Protein AF-A0A535LPT8-F1 (afdb_monomer)

Radius of gyration: 30.06 Å; Cα contacts (8 Å, |Δi|>4): 22; chains: 1; bounding box: 76×54×83 Å

Foldseek 3Di:
DDDPDDPCNVPDPLRVVCVDDPRDDDPPPDPDPDDDDDDQDDPDPDDDPVRSVVVVVVVVVVVVVVVCVVCVVVVPNDPPDPPPPPDPDPVVVVVVVVVVVVVVVVVVVVVCVVVVPDDDPDPDDD

Mean predicted aligned error: 18.35 Å

Sequence (126 aa):
MDYPRRWDADLDWKERMWWEEGWQATPSPAPPTVPKRIPIVSTAETIDAVELAETYTRRWPLQENIIRDFLLPLGLDTNHGYSKRPVENSEVAKKRTALEKRLVNVLTLQQKERASGVAMPANSTR

Solvent-accessible surface area (backbone atoms only — not comparable to full-atom values): 8549 Å² total; per-residue (Å²): 136,87,72,79,80,61,94,62,71,89,51,54,74,77,69,68,44,70,86,46,91,86,61,71,89,74,78,75,76,80,76,75,90,64,87,78,88,76,89,86,87,76,90,66,95,76,76,55,71,66,59,50,51,52,52,59,58,59,49,49,64,57,51,49,49,54,53,43,65,66,30,46,86,74,72,48,82,70,86,80,58,98,73,84,60,92,70,80,55,66,67,60,51,52,52,47,54,54,50,51,53,51,50,52,51,52,52,52,50,53,48,50,53,66,73,63,66,74,76,77,80,77,84,75,87,130

pLDDT: mean 76.09, std 13.92, range [42.06, 94.56]

Secondary structure (DSSP, 8-state):
--PPPPTTTTS-HHHH-TTSTT--PPPPPPPPSSPPP-------SS--HHHHHHHHHHHHHHHHHHHHHHHGGGT------TT-S----HHHHHHHHHHHHHHHHHHHHHHHHHHHT-PPPP----

Structure (mmCIF, N/CA/C/O backbone):
data_AF-A0A535LPT8-F1
#
_entry.id   AF-A0A535LPT8-F1
#
loop_
_atom_site.group_PDB
_atom_site.id
_atom_site.type_symbol
_atom_site.label_atom_id
_atom_site.label_alt_id
_atom_site.label_comp_id
_atom_site.label_asym_id
_atom_site.label_entity_id
_atom_site.label_seq_id
_atom_site.pdbx_PDB_ins_code
_atom_site.Cartn_x
_atom_site.Cartn_y
_atom_site.Cartn_z
_atom_site.occupancy
_atom_site.B_iso_or_equiv
_atom_site.auth_seq_id
_atom_site.auth_comp_id
_atom_site.auth_asym_id
_atom_site.auth_atom_id
_atom_site.pdbx_PDB_model_num
ATOM 1 N N . MET A 1 1 ? 41.142 5.692 -12.763 1.00 52.25 1 MET A N 1
ATOM 2 C CA . MET A 1 1 ? 40.166 5.895 -11.675 1.00 52.25 1 MET A CA 1
ATOM 3 C C . MET A 1 1 ? 38.884 6.357 -12.328 1.00 52.25 1 MET A C 1
ATOM 5 O O . MET A 1 1 ? 38.834 7.492 -12.783 1.00 52.25 1 MET A O 1
ATOM 9 N N . ASP A 1 2 ? 37.933 5.444 -12.489 1.00 68.81 2 ASP A N 1
ATOM 10 C CA . ASP A 1 2 ? 36.620 5.738 -13.058 1.00 68.81 2 ASP A CA 1
ATOM 11 C C . ASP A 1 2 ? 35.739 6.239 -11.908 1.00 68.81 2 ASP A C 1
ATOM 13 O O . ASP A 1 2 ? 35.454 5.491 -10.970 1.00 68.81 2 ASP A O 1
ATOM 17 N N . TYR A 1 3 ? 35.442 7.538 -11.883 1.00 69.94 3 TYR A N 1
ATOM 18 C CA . TYR A 1 3 ? 34.586 8.102 -10.843 1.00 69.94 3 TYR A CA 1
ATOM 19 C C . TYR A 1 3 ? 33.129 7.797 -11.195 1.00 69.94 3 TYR A C 1
ATOM 21 O O . TYR A 1 3 ? 32.726 8.038 -12.335 1.00 69.94 3 TYR A O 1
ATOM 29 N N . PRO A 1 4 ? 32.316 7.305 -10.243 1.00 76.44 4 PRO A N 1
ATOM 30 C CA . PRO A 1 4 ? 30.914 7.047 -10.514 1.00 76.44 4 PRO A CA 1
ATOM 31 C C . PRO A 1 4 ? 30.222 8.329 -10.981 1.00 76.44 4 PRO A C 1
ATOM 33 O O . PRO A 1 4 ? 30.420 9.409 -10.415 1.00 76.44 4 PRO A O 1
ATOM 36 N N . ARG A 1 5 ? 29.413 8.194 -12.038 1.00 76.62 5 ARG A N 1
ATOM 37 C CA . ARG A 1 5 ? 28.587 9.275 -12.584 1.00 76.62 5 ARG A CA 1
ATOM 38 C C . ARG A 1 5 ? 27.807 9.914 -11.434 1.00 76.62 5 ARG A C 1
ATOM 40 O O . ARG A 1 5 ? 27.154 9.207 -10.667 1.00 76.62 5 ARG A O 1
ATOM 47 N N . ARG A 1 6 ? 27.895 11.241 -11.296 1.00 78.25 6 ARG A N 1
ATOM 48 C CA . ARG A 1 6 ? 27.148 11.967 -10.262 1.00 78.25 6 ARG A CA 1
ATOM 49 C C . ARG A 1 6 ? 25.654 11.654 -10.386 1.00 78.25 6 ARG A C 1
ATOM 51 O O . ARG A 1 6 ? 25.124 11.612 -11.494 1.00 78.25 6 ARG A O 1
ATOM 58 N N . TRP A 1 7 ? 24.988 11.465 -9.251 1.00 78.88 7 TRP A N 1
ATOM 59 C CA . TRP A 1 7 ? 23.562 11.124 -9.193 1.00 78.88 7 TRP A CA 1
ATOM 60 C C . TRP A 1 7 ? 22.654 12.213 -9.792 1.00 78.88 7 TRP A C 1
ATOM 62 O O . TRP A 1 7 ? 21.546 11.918 -10.223 1.00 78.88 7 TRP A O 1
ATOM 72 N N . ASP A 1 8 ? 23.138 13.456 -9.854 1.00 79.38 8 ASP A N 1
ATOM 73 C CA . ASP A 1 8 ? 22.455 14.636 -10.387 1.00 79.38 8 ASP A CA 1
ATOM 74 C C . ASP A 1 8 ? 22.917 15.015 -11.806 1.00 79.38 8 ASP A C 1
ATOM 76 O O . ASP A 1 8 ? 22.595 16.095 -12.302 1.00 79.38 8 ASP A O 1
ATOM 80 N N . ALA A 1 9 ? 23.684 14.146 -12.476 1.00 80.25 9 ALA A N 1
ATOM 81 C CA . ALA A 1 9 ? 24.259 14.434 -13.790 1.00 80.25 9 ALA A CA 1
ATOM 82 C C . ALA A 1 9 ? 23.210 14.703 -14.881 1.00 80.25 9 ALA A C 1
ATOM 84 O O . ALA A 1 9 ? 23.532 15.359 -15.871 1.00 80.25 9 ALA A O 1
ATOM 85 N N . ASP A 1 10 ? 21.984 14.217 -14.692 1.00 81.69 10 ASP A N 1
ATOM 86 C CA . ASP A 1 10 ? 20.875 14.394 -15.629 1.00 81.69 10 ASP A CA 1
ATOM 87 C C . ASP A 1 10 ? 20.006 15.631 -15.302 1.00 81.69 10 ASP A C 1
ATOM 89 O O . ASP A 1 10 ? 19.112 15.958 -16.075 1.00 81.69 10 ASP A O 1
ATOM 93 N N . LEU A 1 11 ? 20.274 16.335 -14.191 1.00 78.44 11 LEU A N 1
ATOM 94 C CA . LEU A 1 11 ? 19.576 17.572 -13.809 1.00 78.44 11 LEU A CA 1
ATOM 95 C C . LEU A 1 11 ? 20.174 18.793 -14.518 1.00 78.44 11 LEU A C 1
ATOM 97 O O . LEU A 1 11 ? 21.395 18.859 -14.689 1.00 78.44 11 LEU A O 1
ATOM 101 N N . ASP A 1 12 ? 19.355 19.781 -14.868 1.00 78.94 12 ASP A N 1
ATOM 102 C CA . ASP A 1 12 ? 19.832 21.085 -15.342 1.00 78.94 12 ASP A CA 1
ATOM 103 C C . ASP A 1 12 ? 20.545 21.860 -14.215 1.00 78.94 12 ASP A C 1
ATOM 105 O O . ASP A 1 12 ? 20.329 21.625 -13.024 1.00 78.94 12 ASP A O 1
ATOM 109 N N . TRP A 1 13 ? 21.402 22.817 -14.576 1.00 76.88 13 TRP A N 1
ATOM 110 C CA . TRP A 1 13 ? 22.132 23.675 -13.637 1.00 76.88 13 TRP A CA 1
ATOM 111 C C . TRP A 1 13 ? 21.215 24.284 -12.565 1.00 76.88 13 TRP A C 1
ATOM 113 O O . TRP A 1 13 ? 21.539 24.222 -11.380 1.00 76.88 13 TRP A O 1
ATOM 123 N N . LYS A 1 14 ? 20.047 24.813 -12.954 1.00 78.94 14 LYS A N 1
ATOM 124 C CA . LYS A 1 14 ? 19.089 25.423 -12.014 1.00 78.94 14 LYS A CA 1
ATOM 125 C C . LYS A 1 14 ? 18.446 24.411 -11.065 1.00 78.94 14 LYS A C 1
ATOM 127 O O . LYS A 1 14 ? 18.139 24.745 -9.926 1.00 78.94 14 LYS A O 1
ATOM 132 N N . GLU A 1 15 ? 18.244 23.178 -11.516 1.00 77.56 15 GLU A N 1
ATOM 133 C CA . GLU A 1 15 ? 17.679 22.096 -10.700 1.00 77.56 15 GLU A CA 1
ATOM 134 C C . GLU A 1 15 ? 18.697 21.580 -9.676 1.00 77.56 15 GLU A C 1
ATOM 136 O O . GLU A 1 15 ? 18.321 21.133 -8.593 1.00 77.56 15 GLU A O 1
ATOM 141 N N . ARG A 1 16 ? 19.996 21.693 -9.986 1.00 82.56 16 ARG A N 1
ATOM 142 C CA . ARG A 1 16 ? 21.082 21.335 -9.066 1.00 82.56 16 ARG A CA 1
ATOM 143 C C . ARG A 1 16 ? 21.238 22.335 -7.927 1.00 82.56 16 ARG A C 1
ATOM 145 O O . ARG A 1 16 ? 21.578 21.908 -6.836 1.00 82.56 16 ARG A O 1
ATOM 152 N N . MET A 1 17 ? 20.970 23.620 -8.148 1.00 84.44 17 MET A N 1
ATOM 153 C CA . MET A 1 17 ? 21.191 24.713 -7.184 1.00 84.44 17 MET A CA 1
ATOM 154 C C . MET A 1 17 ? 20.048 24.871 -6.163 1.00 84.44 17 MET A C 1
ATOM 156 O O . MET A 1 17 ? 19.631 25.981 -5.845 1.00 84.44 17 MET A O 1
ATOM 160 N N . TRP A 1 18 ? 19.527 23.766 -5.624 1.00 82.38 18 TRP A N 1
ATOM 161 C CA . TRP A 1 18 ? 18.396 23.779 -4.679 1.00 82.38 18 TRP A CA 1
ATOM 162 C C . TRP A 1 18 ? 18.687 24.514 -3.359 1.00 82.38 18 TRP A C 1
ATOM 164 O O . TRP A 1 18 ? 17.766 24.814 -2.602 1.00 82.38 18 TRP A O 1
ATOM 174 N N . TRP A 1 19 ? 19.963 24.787 -3.074 1.00 83.31 19 TRP A N 1
ATOM 175 C CA . TRP A 1 19 ? 20.433 25.520 -1.897 1.00 83.31 19 TRP A CA 1
ATOM 176 C C . TRP A 1 19 ? 20.525 27.042 -2.106 1.00 83.31 19 TRP A C 1
ATOM 178 O O . TRP A 1 19 ? 20.879 27.749 -1.163 1.00 83.31 19 TRP A O 1
ATOM 188 N N . GLU A 1 20 ? 20.270 27.558 -3.315 1.00 88.00 20 GLU A N 1
ATOM 189 C CA . GLU A 1 20 ? 20.324 28.998 -3.591 1.00 88.00 20 GLU A CA 1
ATOM 190 C C . GLU A 1 20 ? 19.102 29.745 -3.040 1.00 88.00 20 GLU A C 1
ATOM 192 O O . GLU A 1 20 ? 17.964 29.268 -3.062 1.00 88.00 20 GLU A O 1
ATOM 197 N N . GLU A 1 21 ? 19.339 30.968 -2.566 1.00 81.44 21 GLU A N 1
ATOM 198 C CA . GLU A 1 21 ? 18.282 31.863 -2.110 1.00 81.44 21 GLU A CA 1
ATOM 199 C C . GLU A 1 21 ? 17.378 32.258 -3.290 1.00 81.44 21 GLU A C 1
ATOM 201 O O . GLU A 1 21 ? 17.842 32.755 -4.315 1.00 81.44 21 GLU A O 1
ATOM 206 N N . GLY A 1 22 ? 16.070 32.013 -3.159 1.00 84.31 22 GLY A N 1
ATOM 207 C CA . GLY A 1 22 ? 15.087 32.262 -4.221 1.00 84.31 22 GLY A CA 1
ATOM 208 C C . GLY A 1 22 ? 14.814 31.071 -5.143 1.00 84.31 22 GLY A C 1
ATOM 209 O O . GLY A 1 22 ? 13.969 31.184 -6.035 1.00 84.31 22 GLY A O 1
ATOM 210 N N . TRP A 1 23 ? 15.457 29.921 -4.918 1.00 86.69 23 TRP A N 1
ATOM 211 C CA . TRP A 1 23 ? 15.110 28.685 -5.614 1.00 86.69 23 TRP A CA 1
ATOM 212 C C . TRP A 1 23 ? 13.663 28.264 -5.305 1.00 86.69 23 TRP A C 1
ATOM 214 O O . TRP A 1 23 ? 13.228 28.259 -4.152 1.00 86.69 23 TRP A O 1
ATOM 224 N N . GLN A 1 24 ? 12.907 27.894 -6.342 1.00 78.94 24 GLN A N 1
ATOM 225 C CA . GLN A 1 24 ? 11.546 27.374 -6.206 1.00 78.94 24 GLN A CA 1
ATOM 226 C C . GLN A 1 24 ? 11.424 26.011 -6.879 1.00 78.94 24 GLN A C 1
ATOM 228 O O . GLN A 1 24 ? 11.804 25.833 -8.038 1.00 78.94 24 GLN A O 1
ATOM 233 N N . ALA A 1 25 ? 10.824 25.062 -6.160 1.00 79.94 25 ALA A N 1
ATOM 234 C CA . ALA A 1 25 ? 10.497 23.758 -6.710 1.00 79.94 25 ALA A CA 1
ATOM 235 C C . ALA A 1 25 ? 9.469 23.920 -7.834 1.00 79.94 25 ALA A C 1
ATOM 237 O O . ALA A 1 25 ? 8.347 24.377 -7.609 1.00 79.94 25 ALA A O 1
ATOM 238 N N . THR A 1 26 ? 9.840 23.513 -9.046 1.00 76.06 26 THR A N 1
ATOM 239 C CA . THR A 1 26 ? 8.869 23.400 -10.135 1.00 76.06 26 THR A CA 1
ATOM 240 C C . THR A 1 26 ? 8.094 22.097 -9.934 1.00 76.06 26 THR A C 1
ATOM 242 O O . THR A 1 26 ? 8.720 21.039 -9.821 1.00 76.06 26 THR A O 1
ATOM 245 N N . PRO A 1 27 ? 6.752 22.128 -9.852 1.00 73.56 27 PRO A N 1
ATOM 246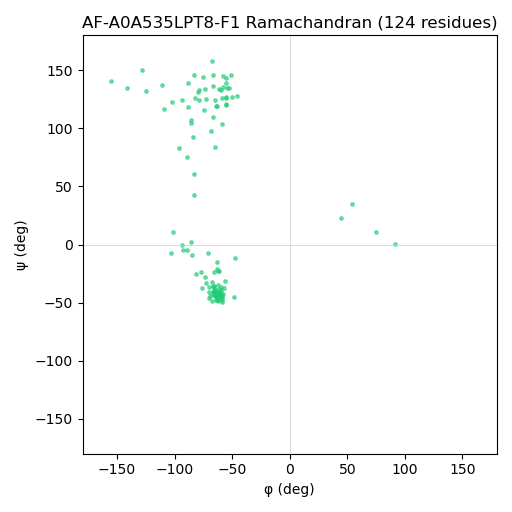 C CA . PRO A 1 27 ? 5.974 20.905 -9.740 1.00 73.56 27 PRO A CA 1
ATOM 247 C C . PRO A 1 27 ? 6.245 20.028 -10.961 1.00 73.56 27 PRO A C 1
ATOM 249 O O . PRO A 1 27 ? 6.230 20.510 -12.096 1.00 73.56 27 PRO A O 1
ATOM 252 N N . SER A 1 28 ? 6.500 18.738 -10.731 1.00 73.06 28 SER A N 1
ATOM 253 C CA . SER A 1 28 ? 6.691 17.806 -11.837 1.00 73.06 28 SER A CA 1
ATOM 254 C C . SER A 1 28 ? 5.475 17.843 -12.769 1.00 73.06 28 SER A C 1
ATOM 256 O O . SER A 1 28 ? 4.342 17.962 -12.285 1.00 73.06 28 SER A O 1
ATOM 258 N N . PRO A 1 29 ? 5.685 17.722 -14.093 1.00 77.62 29 PRO A N 1
ATOM 259 C CA . PRO A 1 29 ? 4.594 17.638 -15.049 1.00 77.62 29 PRO A CA 1
ATOM 260 C C . PRO A 1 29 ? 3.587 16.569 -14.630 1.00 77.62 29 PRO A C 1
ATOM 262 O O . PRO A 1 29 ? 3.966 15.532 -14.074 1.00 77.62 29 PRO A O 1
ATOM 265 N N . ALA A 1 30 ? 2.304 16.814 -14.908 1.00 75.25 30 ALA A N 1
ATOM 266 C CA . ALA A 1 30 ? 1.267 15.833 -14.633 1.00 75.25 30 ALA A CA 1
ATOM 267 C C . ALA A 1 30 ? 1.652 14.488 -15.277 1.00 75.25 30 ALA A C 1
ATOM 269 O O . ALA A 1 30 ? 2.104 14.470 -16.428 1.00 75.25 30 ALA A O 1
ATOM 270 N N . PRO A 1 31 ? 1.514 13.367 -14.549 1.00 73.12 31 PRO A N 1
ATOM 271 C CA . PRO A 1 31 ? 1.890 12.074 -15.083 1.00 73.12 31 PRO A CA 1
ATOM 272 C C . PRO A 1 31 ? 1.095 11.796 -16.364 1.00 73.12 31 PRO A C 1
ATOM 274 O O . PRO A 1 31 ? -0.072 12.192 -16.463 1.00 73.12 31 PRO A O 1
ATOM 277 N N . PRO A 1 32 ? 1.704 11.114 -17.348 1.00 72.75 32 PRO A N 1
ATOM 278 C CA . PRO A 1 32 ? 0.996 10.728 -18.555 1.00 72.75 32 PRO A CA 1
ATOM 279 C C . PRO A 1 32 ? -0.262 9.939 -18.180 1.00 72.75 32 PRO A C 1
ATOM 281 O O . PRO A 1 32 ? -0.222 9.037 -17.344 1.00 72.75 32 PRO A O 1
ATOM 284 N N . THR A 1 33 ? -1.382 10.273 -18.815 1.00 78.50 33 THR A N 1
ATOM 285 C CA . THR A 1 33 ? -2.681 9.608 -18.610 1.00 78.50 33 THR A CA 1
ATOM 286 C C . THR A 1 33 ? -2.727 8.198 -19.195 1.00 78.50 33 THR A C 1
ATOM 288 O O . THR A 1 33 ? -3.688 7.462 -18.979 1.00 78.50 33 THR A O 1
ATOM 291 N N . VAL A 1 34 ? -1.686 7.804 -19.931 1.00 83.12 34 VAL A N 1
ATOM 292 C CA . VAL A 1 34 ? -1.558 6.472 -20.514 1.00 83.12 34 VAL A CA 1
ATOM 293 C C . VAL A 1 34 ? -1.086 5.486 -19.439 1.00 83.12 34 VAL A C 1
ATOM 295 O O . VAL A 1 34 ? -0.089 5.755 -18.763 1.00 83.12 34 VAL A O 1
ATOM 298 N N . PRO A 1 35 ? -1.740 4.319 -19.299 1.00 77.81 35 PRO A N 1
ATOM 299 C CA . PRO A 1 35 ? -1.286 3.274 -18.392 1.00 77.81 35 PRO A CA 1
ATOM 300 C C . PRO A 1 35 ? 0.166 2.873 -18.677 1.00 77.81 35 PRO A C 1
ATOM 302 O O . PRO A 1 35 ? 0.504 2.418 -19.773 1.00 77.81 35 PRO A O 1
ATOM 305 N N . LYS A 1 36 ? 1.033 3.012 -17.673 1.00 77.62 36 LYS A N 1
ATOM 306 C CA . LYS A 1 36 ? 2.420 2.549 -17.747 1.00 77.62 36 LYS A CA 1
ATOM 307 C C . LYS A 1 36 ? 2.468 1.056 -17.431 1.00 77.62 36 LYS A C 1
ATOM 309 O O . LYS A 1 36 ? 1.987 0.626 -16.386 1.00 77.62 36 LYS A O 1
ATOM 314 N N . ARG A 1 37 ? 3.069 0.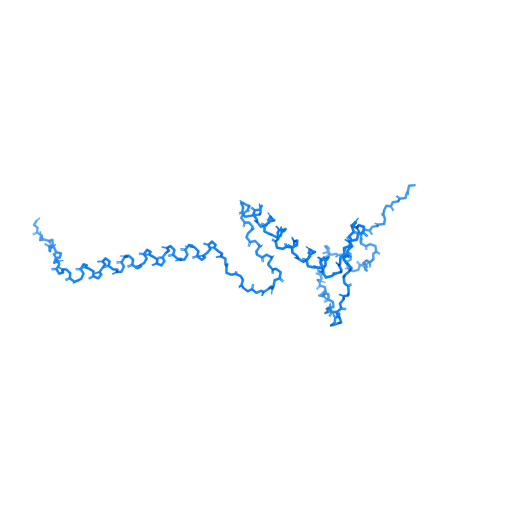260 -18.318 1.00 82.75 37 ARG A N 1
ATOM 315 C CA . ARG A 1 37 ? 3.320 -1.164 -18.053 1.00 82.75 37 ARG A CA 1
ATOM 316 C C . ARG A 1 37 ? 4.457 -1.294 -17.038 1.00 82.75 37 ARG A C 1
ATOM 318 O O . ARG A 1 37 ? 5.535 -0.746 -17.260 1.00 82.75 37 ARG A O 1
ATOM 325 N N . ILE A 1 38 ? 4.208 -2.002 -15.939 1.00 82.50 38 ILE A N 1
ATOM 326 C CA . ILE A 1 38 ? 5.199 -2.291 -14.895 1.00 82.50 38 ILE A CA 1
ATOM 327 C C . ILE A 1 38 ? 5.543 -3.782 -14.992 1.00 82.50 38 ILE A C 1
ATOM 329 O O . ILE A 1 38 ? 4.642 -4.604 -14.822 1.00 82.50 38 ILE A O 1
ATOM 333 N N . PRO A 1 39 ? 6.797 -4.153 -15.298 1.00 89.19 39 PRO A N 1
ATOM 334 C CA . PRO A 1 39 ? 7.177 -5.556 -15.380 1.00 89.19 39 PRO A CA 1
ATOM 335 C C . PRO A 1 39 ? 7.262 -6.180 -13.981 1.00 89.19 39 PRO A C 1
ATOM 337 O O . PRO A 1 39 ? 7.876 -5.615 -13.076 1.00 89.19 39 PRO A O 1
ATOM 340 N N . ILE A 1 40 ? 6.674 -7.368 -13.824 1.00 89.62 40 ILE A N 1
ATOM 341 C CA . ILE A 1 40 ? 6.870 -8.244 -12.664 1.00 89.62 40 ILE A CA 1
ATOM 342 C C . ILE A 1 40 ? 7.827 -9.349 -13.109 1.00 89.62 40 ILE A C 1
ATOM 344 O O . ILE A 1 40 ? 7.558 -10.036 -14.092 1.00 89.62 40 ILE A O 1
ATOM 348 N N . VAL A 1 41 ? 8.951 -9.498 -12.410 1.00 90.94 41 VAL A N 1
ATOM 349 C CA . VAL A 1 41 ? 9.992 -10.486 -12.723 1.00 90.94 41 VAL A CA 1
ATOM 350 C C . VAL A 1 41 ? 10.008 -11.547 -11.627 1.00 90.94 41 VAL A C 1
ATOM 352 O O . VAL A 1 41 ? 9.917 -11.212 -10.447 1.00 90.94 41 VAL A O 1
ATOM 355 N N . SER A 1 42 ? 10.125 -12.816 -12.018 1.00 90.19 42 SER A N 1
ATOM 356 C CA . SER A 1 42 ? 10.205 -13.962 -11.110 1.00 90.19 42 SER A CA 1
ATOM 357 C C . SER A 1 42 ? 11.415 -14.827 -11.448 1.00 90.19 42 SER A C 1
ATOM 359 O O . SER A 1 42 ? 11.818 -14.900 -12.606 1.00 90.19 42 SER A O 1
ATOM 361 N N . THR A 1 43 ? 11.976 -15.486 -10.435 1.00 93.75 43 THR A N 1
ATOM 362 C CA . THR A 1 43 ? 13.020 -16.511 -10.590 1.00 93.75 43 THR A CA 1
ATOM 363 C C . THR A 1 43 ? 12.450 -17.930 -10.656 1.00 93.75 43 THR A C 1
ATOM 365 O O . THR A 1 43 ? 13.216 -18.882 -10.764 1.00 93.75 43 THR A O 1
ATOM 368 N N . ALA A 1 44 ? 11.126 -18.094 -10.560 1.00 89.88 44 ALA A N 1
ATOM 369 C CA . ALA A 1 44 ? 10.476 -19.393 -10.703 1.00 89.88 44 ALA A CA 1
ATOM 370 C C . ALA A 1 44 ? 10.620 -19.921 -12.141 1.00 89.88 44 ALA A C 1
ATOM 372 O O . ALA A 1 44 ? 10.415 -19.169 -13.093 1.00 89.88 44 ALA A O 1
ATOM 373 N N . GLU A 1 45 ? 10.930 -21.212 -12.292 1.00 89.19 45 GLU A N 1
ATOM 374 C CA . GLU A 1 45 ? 11.069 -21.849 -13.612 1.00 89.19 45 GLU A CA 1
ATOM 375 C C . GLU A 1 45 ? 9.752 -21.853 -14.395 1.00 89.19 45 GLU A C 1
ATOM 377 O O . GLU A 1 45 ? 9.743 -21.615 -15.600 1.00 89.19 45 GLU A O 1
ATOM 382 N N . THR A 1 46 ? 8.631 -22.090 -13.710 1.00 87.06 46 THR A N 1
ATOM 383 C CA . THR A 1 46 ? 7.286 -21.964 -14.276 1.00 87.06 46 THR A CA 1
ATOM 384 C C . THR A 1 46 ? 6.346 -21.361 -13.239 1.00 87.06 46 THR A C 1
ATOM 386 O O . THR A 1 46 ? 6.372 -21.730 -12.066 1.00 87.06 46 THR A O 1
ATOM 389 N N . ILE A 1 47 ? 5.546 -20.390 -13.668 1.00 89.81 47 ILE A N 1
ATOM 390 C CA . ILE A 1 47 ? 4.457 -19.799 -12.891 1.00 89.81 47 ILE A CA 1
ATOM 391 C C . ILE A 1 47 ? 3.442 -19.226 -13.876 1.00 89.81 47 ILE A C 1
ATOM 393 O O . ILE A 1 47 ? 3.826 -18.667 -14.909 1.00 89.81 47 ILE A O 1
ATOM 397 N N . ASP A 1 48 ? 2.157 -19.381 -13.580 1.00 94.56 48 ASP A N 1
ATOM 398 C CA . ASP A 1 48 ? 1.117 -18.749 -14.380 1.00 94.56 48 ASP A CA 1
ATOM 399 C C . ASP A 1 48 ? 1.177 -17.215 -14.242 1.00 94.56 48 ASP A C 1
ATOM 401 O O . ASP A 1 48 ? 1.520 -16.670 -13.191 1.00 94.56 48 ASP A O 1
ATOM 405 N N . ALA A 1 49 ? 0.854 -16.489 -15.314 1.00 90.19 49 ALA A N 1
ATOM 406 C CA . ALA A 1 49 ? 0.955 -15.031 -15.325 1.00 90.19 49 ALA A CA 1
ATOM 407 C C . ALA A 1 49 ? -0.039 -14.364 -14.358 1.00 90.19 49 ALA A C 1
ATOM 409 O O . ALA A 1 49 ? 0.293 -13.343 -13.748 1.00 90.19 49 ALA A O 1
ATOM 410 N N . VAL A 1 50 ? -1.241 -14.931 -14.204 1.00 92.38 50 VAL A N 1
ATOM 411 C CA . VAL A 1 50 ? -2.246 -14.434 -13.256 1.00 92.38 50 VAL A CA 1
ATOM 412 C C . VAL A 1 50 ? -1.782 -14.728 -11.838 1.00 92.38 50 VAL A C 1
ATOM 414 O O . VAL A 1 50 ? -1.760 -13.826 -11.003 1.00 92.38 50 VAL A O 1
ATOM 417 N N . GLU A 1 51 ? -1.309 -15.948 -11.589 1.00 92.69 51 GLU A N 1
ATOM 418 C CA . GLU A 1 51 ? -0.757 -16.336 -10.291 1.00 92.69 51 GLU A CA 1
ATOM 419 C C . GLU A 1 51 ? 0.431 -15.449 -9.874 1.00 92.69 51 GLU A C 1
ATOM 421 O O . GLU A 1 51 ? 0.496 -14.988 -8.728 1.00 92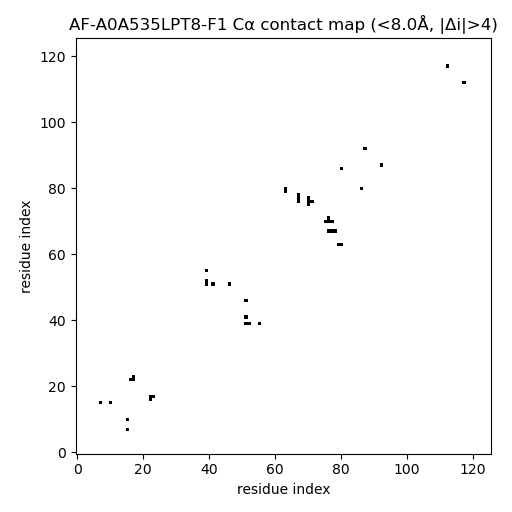.69 51 GLU A O 1
ATOM 426 N N . LEU A 1 52 ? 1.336 -15.129 -10.805 1.00 92.56 52 LEU A N 1
ATOM 427 C CA . LEU A 1 52 ? 2.461 -14.222 -10.573 1.00 92.56 52 LEU A CA 1
ATOM 428 C C . LEU A 1 52 ? 1.985 -12.806 -10.228 1.00 92.56 52 LEU A C 1
ATOM 430 O O . LEU A 1 52 ? 2.491 -12.196 -9.281 1.00 92.56 52 LEU A O 1
ATOM 434 N N . ALA A 1 53 ? 1.008 -12.284 -10.972 1.00 90.31 53 ALA A N 1
ATOM 435 C CA . ALA A 1 53 ? 0.455 -10.958 -10.727 1.00 90.31 53 ALA A CA 1
ATOM 436 C C . ALA A 1 53 ? -0.216 -10.884 -9.348 1.00 90.31 53 ALA A C 1
ATOM 438 O O . ALA A 1 53 ? 0.084 -9.987 -8.559 1.00 90.31 53 ALA A O 1
ATOM 439 N N . GLU A 1 54 ? -1.057 -11.862 -9.010 1.00 90.75 54 GLU A N 1
ATOM 440 C CA . GLU A 1 54 ? -1.723 -11.917 -7.712 1.00 90.75 54 GLU A CA 1
ATOM 441 C C . GLU A 1 54 ? -0.735 -12.077 -6.555 1.00 90.75 54 GLU A C 1
ATOM 443 O O . GLU A 1 54 ? -0.906 -11.465 -5.499 1.00 90.75 54 GLU A O 1
ATOM 448 N N . THR A 1 55 ? 0.293 -12.909 -6.724 1.00 89.12 55 THR A N 1
ATOM 449 C CA . THR A 1 55 ? 1.341 -13.110 -5.715 1.00 89.12 55 THR A CA 1
ATOM 450 C C . THR A 1 55 ? 2.107 -11.813 -5.475 1.00 89.12 55 THR A C 1
ATOM 452 O O . THR A 1 55 ? 2.286 -11.394 -4.328 1.00 89.12 55 THR A O 1
ATOM 455 N N . TYR A 1 56 ? 2.491 -11.117 -6.548 1.00 88.88 56 TYR A N 1
ATOM 456 C CA . TYR A 1 56 ? 3.155 -9.821 -6.449 1.00 88.88 56 TYR A CA 1
ATOM 457 C C . TYR A 1 56 ? 2.272 -8.764 -5.770 1.00 88.88 56 TYR A C 1
ATOM 459 O O . TYR A 1 56 ? 2.756 -8.032 -4.905 1.00 88.88 56 TYR A O 1
ATOM 467 N N . THR A 1 57 ? 0.977 -8.701 -6.099 1.00 85.25 57 THR A N 1
ATOM 468 C CA . THR A 1 57 ? 0.032 -7.760 -5.476 1.00 85.25 57 THR A CA 1
ATOM 469 C C . THR A 1 57 ? -0.186 -8.066 -3.991 1.00 85.25 57 THR A C 1
ATOM 471 O O . THR A 1 57 ? -0.199 -7.147 -3.171 1.00 85.25 57 THR A O 1
ATOM 474 N N . ARG A 1 58 ? -0.287 -9.346 -3.609 1.00 83.88 58 ARG A N 1
ATOM 475 C CA . ARG A 1 58 ? -0.469 -9.780 -2.209 1.00 83.88 58 ARG A CA 1
ATOM 476 C C . ARG A 1 58 ? 0.725 -9.476 -1.303 1.00 83.88 58 ARG A C 1
ATOM 478 O O . ARG A 1 58 ? 0.547 -9.348 -0.094 1.00 83.88 58 ARG A O 1
ATOM 485 N N . ARG A 1 59 ? 1.929 -9.318 -1.860 1.00 82.94 59 ARG A N 1
ATOM 486 C CA . ARG A 1 59 ? 3.137 -8.935 -1.105 1.00 82.94 59 ARG A CA 1
ATOM 487 C C . ARG A 1 59 ? 2.987 -7.583 -0.404 1.00 82.94 59 ARG A C 1
ATOM 489 O O . ARG A 1 59 ? 3.526 -7.388 0.683 1.00 82.94 59 ARG A O 1
ATOM 496 N N . TRP A 1 60 ? 2.302 -6.640 -1.046 1.00 74.94 60 TRP A N 1
ATOM 497 C CA . TRP A 1 60 ? 2.334 -5.232 -0.660 1.00 74.94 60 TRP A CA 1
ATOM 498 C C . TRP A 1 60 ? 1.668 -4.946 0.698 1.00 74.94 60 TRP A C 1
ATOM 500 O O . TRP A 1 60 ? 2.345 -4.369 1.549 1.00 74.94 60 TRP A O 1
ATOM 510 N N . PRO A 1 61 ? 0.436 -5.427 0.989 1.00 75.94 61 PRO A N 1
ATOM 511 C CA . PRO A 1 61 ? -0.164 -5.265 2.316 1.00 75.94 61 PRO A CA 1
ATOM 512 C C . PRO A 1 61 ? 0.692 -5.856 3.437 1.00 75.94 61 PRO A C 1
ATOM 514 O O . PRO A 1 61 ? 0.779 -5.290 4.522 1.00 75.94 61 PRO A O 1
ATOM 517 N N . LEU A 1 62 ? 1.348 -6.991 3.176 1.00 74.88 62 LEU A N 1
ATOM 518 C CA . LEU A 1 62 ? 2.196 -7.644 4.166 1.00 74.88 62 LEU A CA 1
ATOM 519 C C . LEU A 1 62 ? 3.421 -6.782 4.503 1.00 74.88 62 LEU A C 1
ATOM 521 O O . LEU A 1 62 ? 3.750 -6.619 5.673 1.00 74.88 62 LEU A O 1
ATOM 525 N N . GLN A 1 63 ? 4.067 -6.193 3.493 1.00 75.88 63 GLN A N 1
ATOM 526 C CA . GLN A 1 63 ? 5.209 -5.303 3.710 1.00 75.88 63 GLN A CA 1
ATOM 527 C C . GLN A 1 63 ? 4.821 -3.982 4.374 1.00 75.88 63 GLN A C 1
ATOM 529 O O . GLN A 1 63 ? 5.505 -3.562 5.304 1.00 75.88 63 GLN A O 1
ATOM 534 N N . GLU A 1 64 ? 3.733 -3.344 3.936 1.00 77.00 64 GLU A N 1
ATOM 535 C CA . GLU A 1 64 ? 3.257 -2.098 4.549 1.00 77.00 64 GLU A CA 1
ATOM 536 C C . GLU A 1 64 ? 2.900 -2.301 6.024 1.00 77.00 64 GLU A C 1
ATOM 538 O O . GLU A 1 64 ? 3.270 -1.473 6.853 1.00 77.00 64 GLU A O 1
ATOM 543 N N . ASN A 1 65 ? 2.253 -3.419 6.371 1.00 79.19 65 ASN A N 1
ATOM 544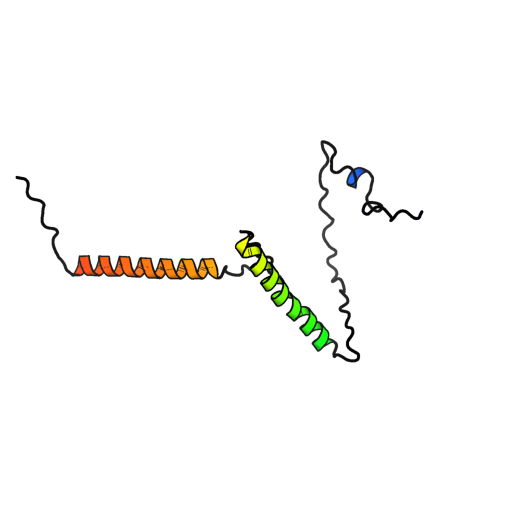 C CA . ASN A 1 65 ? 1.911 -3.721 7.760 1.00 79.19 65 ASN A CA 1
ATOM 545 C C . ASN A 1 65 ? 3.158 -3.916 8.628 1.00 79.19 65 ASN A C 1
ATOM 547 O O . ASN A 1 65 ? 3.231 -3.347 9.710 1.00 79.19 65 ASN A O 1
ATOM 551 N N . ILE A 1 66 ? 4.172 -4.636 8.136 1.00 78.25 66 ILE A N 1
ATOM 552 C CA . ILE A 1 66 ? 5.431 -4.824 8.874 1.00 78.25 66 ILE A CA 1
ATOM 553 C C . ILE A 1 66 ? 6.153 -3.485 9.085 1.00 78.25 66 ILE A C 1
ATOM 555 O O . ILE A 1 66 ? 6.647 -3.211 10.178 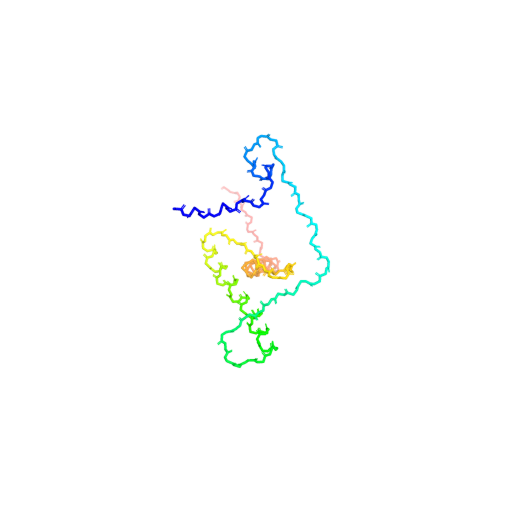1.00 78.25 66 ILE A O 1
ATOM 559 N N . ILE A 1 67 ? 6.206 -2.633 8.056 1.00 76.50 67 ILE A N 1
ATOM 560 C CA . ILE A 1 67 ? 6.816 -1.300 8.161 1.00 76.50 67 ILE A CA 1
ATOM 561 C C . ILE A 1 67 ? 6.034 -0.441 9.158 1.00 76.50 67 ILE A C 1
ATOM 563 O O . ILE A 1 67 ? 6.634 0.201 10.016 1.00 76.50 67 ILE A O 1
ATOM 567 N N . ARG A 1 68 ? 4.701 -0.455 9.091 1.00 72.69 68 ARG A N 1
ATOM 568 C CA . ARG A 1 68 ? 3.840 0.261 10.035 1.00 72.69 68 ARG A CA 1
ATOM 569 C C . ARG A 1 68 ? 4.083 -0.190 11.472 1.00 72.69 68 ARG A C 1
ATOM 571 O O . ARG A 1 68 ? 4.267 0.659 12.339 1.00 72.69 68 ARG A O 1
ATOM 578 N N . ASP A 1 69 ? 4.115 -1.495 11.716 1.00 78.19 69 ASP A N 1
ATOM 579 C CA . ASP A 1 69 ? 4.334 -2.060 13.048 1.00 78.19 69 ASP A CA 1
ATOM 580 C C . ASP A 1 69 ? 5.708 -1.672 13.608 1.00 78.19 69 ASP A C 1
ATOM 582 O O . ASP A 1 69 ? 5.838 -1.406 14.801 1.00 78.19 69 ASP A O 1
ATOM 586 N N . PHE A 1 70 ? 6.726 -1.565 12.750 1.00 80.25 70 PHE A N 1
ATOM 587 C CA . PHE A 1 70 ? 8.049 -1.072 13.135 1.00 80.25 70 PHE A CA 1
ATOM 588 C C . PHE A 1 70 ? 8.069 0.434 13.448 1.00 80.25 70 PHE A C 1
ATOM 590 O O . PHE A 1 70 ? 8.785 0.872 14.348 1.00 80.25 70 PHE A O 1
ATOM 597 N N . LEU A 1 71 ? 7.297 1.239 12.715 1.00 78.38 71 LEU A N 1
ATOM 598 C CA . LEU A 1 71 ? 7.260 2.698 12.862 1.00 78.38 71 LEU A CA 1
ATOM 599 C C . LEU A 1 71 ? 6.360 3.170 14.014 1.00 78.38 71 LEU A C 1
ATOM 601 O O . LEU A 1 71 ? 6.594 4.239 14.583 1.00 78.38 71 LEU A O 1
ATOM 605 N N . LEU A 1 72 ? 5.363 2.372 14.397 1.00 75.19 72 LEU A N 1
ATOM 606 C CA . LEU A 1 72 ? 4.391 2.721 15.432 1.00 75.19 72 LEU A CA 1
ATOM 607 C C . LEU A 1 72 ? 5.039 3.029 16.803 1.00 75.19 72 LEU A C 1
ATOM 609 O O . LEU A 1 72 ? 4.692 4.058 17.389 1.00 75.19 72 LEU A O 1
ATOM 613 N N . PRO A 1 73 ? 6.017 2.247 17.313 1.00 80.38 73 PRO A N 1
ATOM 614 C CA . PRO A 1 73 ? 6.735 2.574 18.550 1.00 80.38 73 PRO A CA 1
ATOM 615 C C . PRO A 1 73 ? 7.550 3.870 18.476 1.00 80.38 73 PRO A C 1
ATOM 617 O O . PRO A 1 73 ? 7.850 4.460 19.510 1.00 80.38 73 PRO A O 1
ATOM 620 N N . LEU A 1 74 ? 7.900 4.327 17.270 1.00 80.81 74 LEU A N 1
ATOM 621 C CA . LEU A 1 74 ? 8.644 5.569 17.037 1.00 80.81 74 LEU A CA 1
ATOM 622 C C . LEU A 1 74 ? 7.724 6.801 16.963 1.00 80.81 74 LEU A C 1
ATOM 624 O O . LEU A 1 74 ? 8.198 7.907 16.718 1.00 80.81 74 LEU A O 1
ATOM 628 N N . GLY A 1 75 ? 6.411 6.627 17.161 1.00 78.12 75 GLY A N 1
ATOM 629 C CA . GLY A 1 75 ? 5.420 7.704 17.075 1.00 78.12 75 GLY A CA 1
ATOM 630 C C . GLY A 1 75 ? 5.099 8.140 15.643 1.00 78.12 75 GLY A C 1
ATOM 631 O O . GLY A 1 75 ? 4.435 9.157 15.446 1.00 78.12 75 GLY A O 1
ATOM 632 N N . LEU A 1 76 ? 5.551 7.380 14.643 1.00 69.44 76 LEU A N 1
ATOM 633 C CA . LEU A 1 76 ? 5.336 7.655 13.226 1.00 69.44 76 LEU A CA 1
ATOM 634 C C . LEU A 1 76 ? 4.119 6.855 12.731 1.00 69.44 76 LEU A C 1
ATOM 636 O O . LEU A 1 76 ? 4.253 5.770 12.174 1.00 69.44 76 LEU A O 1
ATOM 640 N N . ASP A 1 77 ? 2.912 7.392 12.945 1.00 64.69 77 ASP A N 1
ATOM 641 C CA . ASP A 1 77 ? 1.644 6.808 12.457 1.00 64.69 77 ASP A CA 1
ATOM 642 C C . ASP A 1 77 ? 1.376 7.216 10.996 1.00 64.69 77 ASP A C 1
ATOM 644 O O . ASP A 1 77 ? 0.411 7.910 10.666 1.00 64.69 77 ASP A O 1
ATOM 648 N N . THR A 1 78 ? 2.282 6.850 10.088 1.00 57.34 78 THR A N 1
ATOM 649 C CA . THR A 1 78 ? 2.111 7.102 8.656 1.00 57.34 78 THR A CA 1
ATOM 650 C C . THR A 1 78 ? 1.256 5.997 8.036 1.00 57.34 78 THR A C 1
ATOM 652 O O . THR A 1 78 ? 1.755 4.978 7.569 1.00 57.34 78 THR A O 1
ATOM 655 N N . ASN A 1 79 ? -0.063 6.207 7.969 1.00 54.44 79 ASN A N 1
ATOM 656 C CA . ASN A 1 79 ? -0.947 5.407 7.111 1.00 54.44 79 ASN A CA 1
ATOM 657 C C . ASN A 1 79 ? -0.587 5.639 5.630 1.00 54.44 79 ASN A C 1
ATOM 659 O O . ASN A 1 79 ? -1.194 6.462 4.949 1.00 54.44 79 ASN A O 1
ATOM 663 N N . HIS A 1 80 ? 0.413 4.930 5.114 1.00 52.59 80 HIS A N 1
ATOM 664 C CA . HIS A 1 80 ? 0.643 4.793 3.678 1.00 52.59 80 HIS A CA 1
ATOM 665 C C . HIS A 1 80 ? -0.158 3.584 3.204 1.00 52.59 80 HIS A C 1
ATOM 667 O O . HIS A 1 80 ? 0.385 2.508 3.052 1.00 52.59 80 HIS A O 1
ATOM 673 N N . GLY A 1 81 ? -1.478 3.726 3.084 1.00 49.16 81 GLY A N 1
ATOM 674 C CA . GLY A 1 81 ? -2.332 2.663 2.555 1.00 49.16 81 GLY A CA 1
ATOM 675 C C . GLY A 1 81 ? -2.538 2.830 1.051 1.00 49.16 81 GLY A C 1
ATOM 676 O O . GLY A 1 81 ? -3.053 3.866 0.616 1.00 49.16 81 GLY A O 1
ATOM 677 N N . TYR A 1 82 ? -2.214 1.788 0.280 1.00 42.06 82 TYR A N 1
ATOM 678 C CA . TYR A 1 82 ? -2.273 1.698 -1.192 1.00 42.06 82 TYR A CA 1
ATOM 679 C C . TYR A 1 82 ? -3.568 2.189 -1.884 1.00 42.06 82 TYR A C 1
ATOM 681 O O . TYR A 1 82 ? -3.576 2.371 -3.096 1.00 42.06 82 TYR A O 1
ATOM 689 N N . SER A 1 83 ? -4.672 2.468 -1.189 1.00 46.19 83 SER A N 1
ATOM 690 C CA . SER A 1 83 ? -5.915 2.858 -1.873 1.00 46.19 83 SER A CA 1
ATOM 691 C C . SER A 1 83 ? -6.263 4.347 -1.835 1.00 46.19 83 SER A C 1
ATOM 693 O O . SER A 1 83 ? -7.267 4.709 -2.453 1.00 46.19 83 SER A O 1
ATOM 695 N N . LYS A 1 84 ? -5.549 5.205 -1.082 1.00 51.16 84 LYS A N 1
ATOM 696 C CA . LYS A 1 84 ? -6.051 6.559 -0.729 1.00 51.16 84 LYS A CA 1
ATOM 697 C C . LYS A 1 84 ? -7.527 6.556 -0.278 1.00 51.16 84 LYS A C 1
ATOM 699 O O . LYS A 1 84 ? -8.230 7.556 -0.388 1.00 51.16 84 LYS A O 1
ATOM 704 N N . ARG A 1 85 ? -8.022 5.410 0.195 1.00 46.69 85 ARG A N 1
ATOM 705 C CA . ARG A 1 85 ? -9.330 5.290 0.822 1.00 46.69 85 ARG A CA 1
ATOM 706 C C . ARG A 1 85 ? -9.111 5.576 2.297 1.00 46.69 85 ARG A C 1
ATOM 708 O O . ARG A 1 85 ? -8.098 5.119 2.830 1.00 46.69 85 ARG A O 1
ATOM 715 N N . PRO A 1 86 ? -10.009 6.320 2.950 1.00 48.12 86 PRO A N 1
ATOM 716 C CA . PRO A 1 86 ? -9.959 6.454 4.393 1.00 48.12 86 PRO A CA 1
ATOM 717 C C . PRO A 1 86 ? -10.088 5.051 4.992 1.00 48.12 86 PRO A C 1
ATOM 719 O O . PRO A 1 86 ? -11.156 4.447 4.968 1.00 48.12 86 PRO A O 1
ATOM 722 N N . VAL A 1 87 ? -8.968 4.501 5.454 1.00 50.97 87 VAL A N 1
ATOM 723 C CA . VAL A 1 87 ? -8.947 3.291 6.268 1.00 50.97 87 VAL A CA 1
ATOM 724 C C . VAL A 1 87 ? -9.086 3.771 7.700 1.00 50.97 87 VAL A C 1
ATOM 726 O O . VAL A 1 87 ? -8.279 4.571 8.174 1.00 50.97 87 VAL A O 1
ATOM 729 N N . GLU A 1 88 ? -10.156 3.347 8.364 1.00 52.81 88 GLU A N 1
ATOM 730 C CA . GLU A 1 88 ? -10.390 3.698 9.758 1.00 52.81 88 GLU A CA 1
ATOM 731 C C . GLU A 1 88 ? -9.211 3.209 10.610 1.00 52.81 88 GLU A C 1
ATOM 733 O O . GLU A 1 88 ? -8.828 2.038 10.562 1.00 52.81 88 GLU A O 1
ATOM 738 N N . ASN A 1 89 ? -8.605 4.117 11.378 1.00 70.19 89 ASN A N 1
ATOM 739 C CA . ASN A 1 89 ? -7.521 3.753 12.277 1.00 70.19 89 ASN A CA 1
ATOM 740 C C . ASN A 1 89 ? -8.088 2.843 13.376 1.00 70.19 89 ASN A C 1
ATOM 742 O O . ASN A 1 89 ? -8.836 3.293 14.244 1.00 70.19 89 ASN A O 1
ATOM 746 N N . SER A 1 90 ? -7.716 1.563 13.340 1.00 61.81 90 SER A N 1
ATOM 747 C CA . SER A 1 90 ? -8.210 0.529 14.252 1.00 61.81 90 SER A CA 1
ATOM 748 C C . SER A 1 90 ? -7.982 0.858 15.728 1.00 61.81 90 SER A C 1
ATOM 750 O O . SER A 1 90 ? -8.798 0.490 16.570 1.00 61.81 90 SER A O 1
ATOM 752 N N . GLU A 1 91 ? -6.911 1.576 16.066 1.00 64.06 91 GLU A N 1
ATOM 753 C CA . GLU A 1 91 ? -6.634 1.991 17.444 1.00 64.06 91 GLU A CA 1
ATOM 754 C C . GLU A 1 91 ? -7.516 3.165 17.874 1.00 64.06 91 GLU A C 1
ATOM 756 O O . GLU A 1 91 ? -8.011 3.197 19.003 1.00 64.06 91 GLU A O 1
ATOM 761 N N . VAL A 1 92 ? -7.790 4.102 16.964 1.00 69.88 92 VAL A N 1
ATOM 762 C CA . VAL A 1 92 ? -8.753 5.187 17.205 1.00 69.88 92 VAL A CA 1
ATOM 763 C C . VAL A 1 92 ? -10.169 4.626 17.339 1.00 69.88 92 VAL A C 1
ATOM 765 O O . VAL A 1 92 ? -10.878 5.005 18.271 1.00 69.88 92 VAL A O 1
ATOM 768 N N . ALA A 1 93 ? -10.556 3.673 16.488 1.00 73.88 93 ALA A N 1
ATOM 769 C CA . ALA A 1 93 ? -11.844 2.988 16.557 1.00 73.88 93 ALA A CA 1
ATOM 770 C C . ALA A 1 93 ? -12.028 2.275 17.906 1.00 73.88 93 ALA A C 1
ATOM 772 O O . ALA A 1 93 ? -13.008 2.522 18.607 1.00 73.88 93 ALA A O 1
ATOM 773 N N . LYS A 1 94 ? -11.039 1.483 18.349 1.00 77.12 94 LYS A N 1
ATOM 774 C CA . LYS A 1 94 ? -11.066 0.813 19.664 1.00 77.12 94 LYS A CA 1
ATOM 775 C C . LYS A 1 94 ? -11.185 1.807 20.821 1.00 77.12 94 LYS A C 1
ATOM 777 O O . LYS A 1 94 ? -12.002 1.603 21.723 1.00 77.12 94 LYS A O 1
ATOM 782 N N . LYS A 1 95 ? -10.395 2.890 20.803 1.00 82.94 95 LYS A N 1
ATOM 783 C CA . LYS A 1 95 ? -10.456 3.947 21.829 1.00 82.94 95 LYS A CA 1
ATOM 784 C C . LYS A 1 95 ? -11.831 4.610 21.860 1.00 82.94 95 LYS A C 1
ATOM 786 O O . LYS A 1 95 ? -12.386 4.805 22.941 1.00 82.94 95 LYS A O 1
ATOM 791 N N . ARG A 1 96 ? -12.408 4.896 20.692 1.00 86.12 96 ARG A N 1
ATOM 792 C CA . ARG A 1 96 ? -13.749 5.466 20.559 1.00 86.12 96 ARG A CA 1
ATOM 793 C C . ARG A 1 96 ? -14.819 4.527 21.115 1.00 86.12 96 ARG A C 1
ATOM 795 O O . ARG A 1 96 ? -15.589 4.950 21.970 1.00 86.12 96 ARG A O 1
ATOM 802 N N . THR A 1 97 ? -14.807 3.248 20.742 1.00 87.56 97 THR A N 1
ATOM 803 C CA . THR A 1 97 ? -15.753 2.249 21.269 1.00 87.5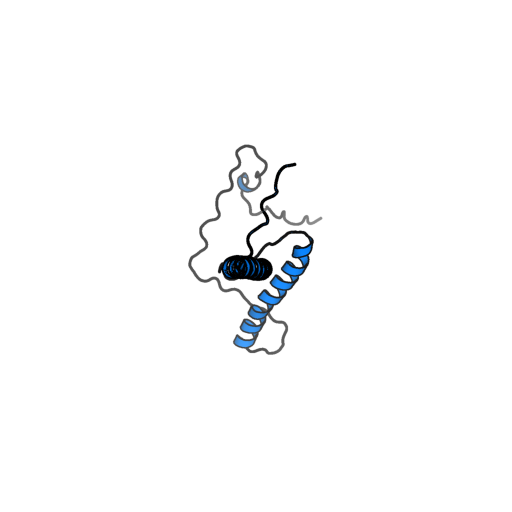6 97 THR A CA 1
ATOM 804 C C . THR A 1 97 ? -15.651 2.111 22.791 1.00 87.56 97 THR A C 1
ATOM 806 O O . THR A 1 97 ? -16.663 1.974 23.479 1.00 87.56 97 THR A O 1
ATOM 809 N N . ALA A 1 98 ? -14.439 2.161 23.350 1.00 90.38 98 ALA A N 1
ATOM 810 C CA . ALA A 1 98 ? -14.244 2.118 24.798 1.00 90.38 98 ALA A CA 1
ATOM 811 C C . ALA A 1 98 ? -14.828 3.356 25.502 1.00 90.38 98 ALA A C 1
ATOM 813 O O . ALA A 1 98 ? -15.445 3.228 26.562 1.00 90.38 98 ALA A O 1
ATOM 814 N N . LEU A 1 99 ? -14.665 4.545 24.914 1.00 91.19 99 LEU A N 1
ATOM 815 C CA . LEU A 1 99 ? -15.224 5.792 25.442 1.00 91.19 99 LEU A CA 1
ATOM 816 C C . LEU A 1 99 ? -16.750 5.838 25.319 1.00 91.19 99 LEU A C 1
ATOM 818 O O . LEU A 1 99 ? -17.414 6.223 26.277 1.00 91.19 99 LEU A O 1
ATOM 822 N N . GLU A 1 100 ? -17.316 5.379 24.204 1.00 91.62 100 GLU A N 1
ATOM 823 C CA . GLU A 1 100 ? -18.768 5.279 24.010 1.00 91.62 100 GLU A CA 1
ATOM 824 C C . GLU A 1 100 ? -19.403 4.331 25.037 1.00 91.62 100 GLU A C 1
ATOM 826 O O . GLU A 1 100 ? -20.395 4.686 25.673 1.00 91.62 100 GLU A O 1
ATOM 831 N N . LYS A 1 101 ? -18.782 3.173 25.307 1.00 92.69 101 LYS A N 1
ATOM 832 C CA . LYS A 1 101 ? -19.222 2.271 26.388 1.00 92.69 101 LYS A CA 1
ATOM 833 C C . LYS A 1 101 ? -19.189 2.949 27.759 1.00 92.69 101 LYS A C 1
ATOM 835 O O . LYS A 1 101 ? -20.127 2.801 28.540 1.00 92.69 101 LYS A O 1
ATOM 840 N N . ARG A 1 102 ? -18.129 3.707 28.061 1.00 91.44 102 ARG A N 1
ATOM 841 C CA . ARG A 1 102 ? -18.029 4.460 29.324 1.00 91.44 102 ARG A CA 1
ATOM 842 C C . ARG A 1 102 ? -19.117 5.526 29.431 1.00 91.44 102 ARG A C 1
ATOM 844 O O . ARG A 1 102 ? -19.725 5.647 30.490 1.00 91.44 102 ARG A O 1
ATOM 851 N N . LEU A 1 103 ? -19.395 6.248 28.348 1.00 92.88 103 LEU A N 1
ATOM 852 C CA . LEU A 1 103 ? -20.442 7.266 28.307 1.00 92.88 103 LEU A CA 1
ATOM 853 C C . LEU A 1 103 ? -21.828 6.660 28.569 1.00 92.88 103 LEU A C 1
ATOM 855 O O . LEU A 1 103 ? -22.564 7.165 29.413 1.00 92.88 103 LEU A O 1
ATOM 859 N N . VAL A 1 104 ? -22.159 5.546 27.908 1.00 93.81 104 VAL A N 1
ATOM 860 C CA . VAL A 1 104 ? -23.430 4.831 28.119 1.00 93.81 104 VAL A CA 1
ATOM 861 C C . VAL A 1 104 ? -23.576 4.375 29.572 1.00 93.81 104 VAL A C 1
ATOM 863 O O . VAL A 1 104 ? -24.645 4.537 30.162 1.00 93.81 104 VAL A O 1
ATOM 866 N N . ASN A 1 105 ? -22.506 3.867 30.185 1.00 91.62 105 ASN A N 1
ATOM 867 C CA . ASN A 1 105 ? -22.528 3.465 31.592 1.00 91.62 105 ASN A CA 1
ATOM 868 C C . ASN A 1 105 ? -22.802 4.649 32.532 1.00 91.62 105 ASN A C 1
ATOM 870 O O . ASN A 1 105 ? -23.608 4.531 33.449 1.00 91.62 105 ASN A O 1
ATOM 874 N N . VAL A 1 106 ? -22.184 5.808 32.296 1.00 92.31 106 VAL A N 1
ATOM 875 C CA . VAL A 1 106 ? -22.433 7.009 33.113 1.00 92.31 106 VAL A CA 1
ATOM 876 C C . VAL A 1 106 ? -23.873 7.500 32.951 1.00 92.31 106 VAL A C 1
ATOM 878 O O . VAL A 1 106 ? -24.540 7.794 33.941 1.00 92.31 106 VAL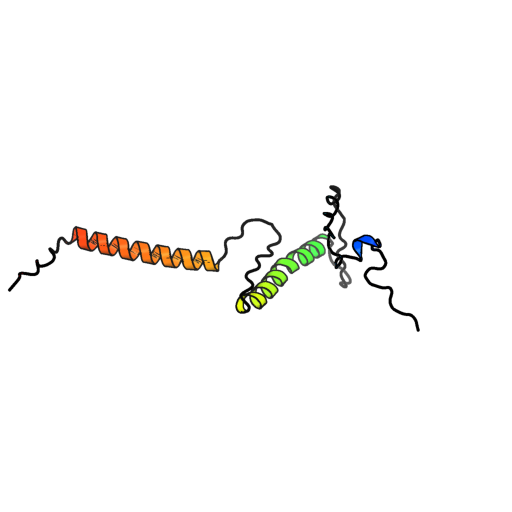 A O 1
ATOM 881 N N . LEU A 1 107 ? -24.383 7.545 31.719 1.00 91.38 107 LEU A N 1
ATOM 882 C CA . LEU A 1 107 ? -25.751 7.993 31.446 1.00 91.38 107 LEU A CA 1
ATOM 883 C C . LEU A 1 107 ? -26.799 7.058 32.057 1.00 91.38 107 LEU A C 1
ATOM 885 O O . LEU A 1 107 ? -27.782 7.525 32.629 1.00 91.38 107 LEU A O 1
ATOM 889 N N . THR A 1 108 ? -26.582 5.744 31.982 1.00 88.31 108 THR A N 1
ATOM 890 C CA . THR A 1 108 ? -27.483 4.757 32.597 1.00 88.31 108 THR A CA 1
ATOM 891 C C . THR A 1 108 ? -27.465 4.829 34.123 1.00 88.31 108 THR A C 1
ATOM 893 O O . THR A 1 108 ? -28.519 4.681 34.742 1.00 88.31 108 THR A O 1
ATOM 896 N N . LEU A 1 109 ? -26.316 5.115 34.743 1.00 87.38 109 LEU A N 1
ATOM 897 C CA . LEU A 1 109 ? -26.231 5.378 36.184 1.00 87.38 109 LEU A CA 1
ATOM 898 C C . LEU A 1 109 ? -26.999 6.647 36.572 1.00 87.38 109 LEU A C 1
ATOM 900 O O . LEU A 1 109 ? -27.842 6.586 37.461 1.00 87.38 109 LEU A O 1
ATOM 904 N N . GLN A 1 110 ? -26.815 7.755 35.849 1.00 85.50 110 GLN A N 1
ATOM 905 C CA . GLN A 1 110 ? -27.566 8.993 36.096 1.00 85.50 110 GLN A CA 1
ATOM 906 C C . GLN A 1 110 ? -29.080 8.818 35.915 1.00 85.50 110 GLN A C 1
ATOM 908 O O . GLN A 1 110 ? -29.873 9.386 36.663 1.00 85.50 110 GLN A O 1
ATOM 913 N N . GLN A 1 111 ? -29.508 8.036 34.921 1.00 83.12 111 GLN A N 1
ATOM 914 C CA . GLN A 1 111 ? -30.924 7.723 34.716 1.00 83.12 111 GLN A CA 1
ATOM 915 C C . GLN A 1 111 ? -31.488 6.870 35.851 1.00 83.12 111 GLN A C 1
ATOM 917 O O . GLN A 1 111 ? -32.596 7.138 36.310 1.00 83.12 111 GLN A O 1
ATOM 922 N N . LYS A 1 112 ? -30.723 5.884 36.338 1.00 81.56 112 LYS A N 1
ATOM 923 C CA . LYS A 1 112 ? -31.099 5.102 37.520 1.00 81.56 112 LYS A CA 1
ATOM 924 C C . LYS A 1 112 ? -31.204 5.984 38.756 1.00 81.56 112 LYS A C 1
ATOM 926 O O . LYS A 1 112 ? -32.202 5.880 39.454 1.00 81.56 112 LYS A O 1
ATOM 931 N N . GLU A 1 113 ? -30.255 6.882 39.003 1.00 79.06 113 GLU A N 1
ATOM 932 C CA . GLU A 1 113 ? -30.314 7.820 40.134 1.00 79.06 113 GLU A CA 1
ATOM 933 C C . GLU A 1 113 ? -31.547 8.730 40.061 1.00 79.06 113 GLU A C 1
ATOM 935 O O . GLU A 1 113 ? -32.270 8.877 41.046 1.00 79.06 113 GLU A O 1
ATOM 940 N N . ARG A 1 114 ? -31.856 9.265 38.873 1.00 75.50 114 ARG A N 1
ATOM 941 C CA . ARG A 1 114 ? -33.055 10.087 38.640 1.00 75.50 114 ARG A CA 1
ATOM 942 C C . ARG A 1 114 ? -34.359 9.303 38.797 1.00 75.50 114 ARG A C 1
ATOM 944 O O . ARG A 1 114 ? -35.323 9.850 39.319 1.00 75.50 114 ARG A O 1
ATOM 951 N N . ALA A 1 115 ? -34.395 8.040 38.371 1.00 72.12 115 ALA A N 1
ATOM 952 C CA . ALA A 1 115 ? -35.561 7.167 38.517 1.00 72.12 115 ALA A CA 1
ATOM 953 C C . ALA A 1 115 ? -35.730 6.620 39.947 1.00 72.12 115 ALA A C 1
ATOM 955 O O . ALA A 1 115 ? -36.840 6.274 40.339 1.00 72.12 115 ALA A O 1
ATOM 956 N N . SER A 1 116 ? -34.645 6.556 40.726 1.00 68.56 116 SER A N 1
ATOM 957 C CA . SER A 1 116 ? -34.643 6.033 42.100 1.00 68.56 116 SER A CA 1
ATOM 958 C C . SER A 1 116 ? -35.038 7.070 43.155 1.00 68.56 116 SER A C 1
ATOM 960 O O . SER A 1 116 ? -35.223 6.697 44.307 1.00 68.56 116 SER A O 1
ATOM 962 N N . GLY A 1 117 ? -35.173 8.354 42.797 1.00 61.81 117 GLY A N 1
ATOM 963 C CA . GLY A 1 117 ? -35.787 9.368 43.663 1.00 61.81 117 GLY A CA 1
ATOM 964 C C . GLY A 1 117 ? -35.188 9.494 45.070 1.00 61.81 117 GLY A C 1
ATOM 965 O O . GLY A 1 117 ? -35.927 9.766 46.012 1.00 61.81 117 GLY A O 1
ATOM 966 N N . VAL A 1 118 ? -33.874 9.308 45.248 1.00 55.84 118 VAL A N 1
ATOM 967 C CA . VAL A 1 118 ? -33.227 9.574 46.543 1.00 55.84 118 VAL A CA 1
ATOM 968 C C . VAL A 1 118 ? -32.859 11.052 46.600 1.00 55.84 118 VAL A C 1
ATOM 970 O O . VAL A 1 118 ? -31.921 11.509 45.949 1.00 55.84 118 VAL A O 1
ATOM 973 N N . ALA A 1 119 ? -33.641 11.809 47.367 1.00 48.44 119 ALA A N 1
ATOM 974 C CA . ALA A 1 119 ? -33.336 13.182 47.732 1.00 48.44 119 ALA A CA 1
ATOM 975 C C . ALA A 1 119 ? -31.955 13.256 48.407 1.00 48.44 119 ALA A C 1
ATOM 977 O O . ALA A 1 119 ? -31.697 12.570 49.397 1.00 48.44 119 ALA A O 1
ATOM 978 N N . MET A 1 120 ? -31.078 14.111 47.878 1.00 53.56 120 MET A N 1
ATOM 979 C CA . MET A 1 120 ? -29.858 14.534 48.566 1.00 53.56 120 MET A CA 1
ATOM 980 C C . MET A 1 120 ? -30.254 15.113 49.934 1.00 53.56 120 MET A C 1
ATOM 982 O O . MET A 1 120 ? -31.110 16.004 49.961 1.00 53.56 120 MET A O 1
ATOM 986 N N . PRO A 1 121 ? -29.680 14.664 51.066 1.00 44.69 121 PRO A N 1
ATOM 987 C CA . PRO A 1 121 ? -29.946 15.320 52.334 1.00 44.69 121 PRO A CA 1
ATOM 988 C C . PRO A 1 121 ? -29.415 16.754 52.255 1.00 44.69 121 PRO A C 1
ATOM 990 O O . PRO A 1 121 ? -28.226 16.987 52.025 1.00 44.69 121 PRO A O 1
ATOM 993 N N . ALA A 1 122 ? -30.329 17.714 52.409 1.00 47.12 122 ALA A N 1
ATOM 994 C CA . ALA A 1 122 ? -30.001 19.116 52.582 1.00 47.12 122 ALA A CA 1
ATOM 995 C C . ALA A 1 122 ? -29.046 19.238 53.773 1.00 47.12 122 ALA A C 1
ATOM 997 O O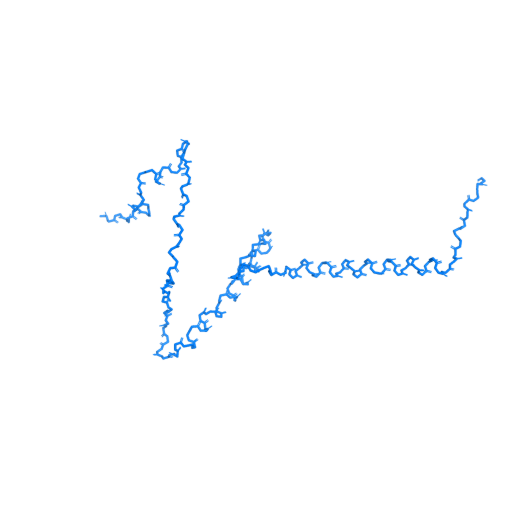 . ALA A 1 122 ? -29.371 18.827 54.888 1.00 47.12 122 ALA A O 1
ATOM 998 N N . ASN A 1 123 ? -27.853 19.771 53.517 1.00 45.53 123 ASN A N 1
ATOM 999 C CA . ASN A 1 123 ? -26.867 20.021 54.551 1.00 45.53 123 ASN A CA 1
ATOM 1000 C C . ASN A 1 123 ? -27.410 21.150 55.441 1.00 45.53 123 ASN A C 1
ATOM 1002 O O . ASN A 1 123 ? -27.374 22.321 55.064 1.00 45.53 123 ASN A O 1
ATOM 1006 N N . SER A 1 124 ? -28.017 20.777 56.570 1.00 43.00 124 SER A N 1
ATOM 1007 C CA . SER A 1 124 ? -28.560 21.710 57.551 1.00 43.00 124 SER A CA 1
ATOM 1008 C C . SER A 1 124 ? -27.409 22.342 58.317 1.00 43.00 124 SER A C 1
ATOM 1010 O O . SER A 1 124 ? -26.698 21.669 59.058 1.00 43.00 124 SER A O 1
ATOM 1012 N N . THR A 1 125 ? -27.278 23.651 58.153 1.00 53.25 125 THR A N 1
ATOM 1013 C CA . THR A 1 125 ? -26.481 24.554 58.977 1.00 53.25 125 THR A CA 1
ATOM 1014 C C . THR A 1 125 ? -26.699 24.281 60.468 1.00 53.25 125 THR A C 1
ATOM 1016 O O . T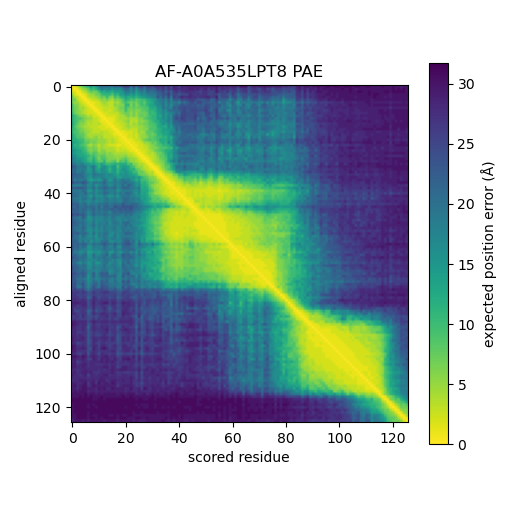HR A 1 125 ? -27.841 24.308 60.940 1.00 53.25 125 THR A O 1
ATOM 1019 N N . ARG A 1 126 ? -25.609 24.084 61.213 1.00 45.16 126 ARG A N 1
ATOM 1020 C CA . ARG A 1 126 ? -25.494 24.504 62.610 1.00 45.16 126 ARG A CA 1
ATOM 1021 C C . ARG A 1 126 ? -24.040 24.727 62.989 1.00 45.16 126 ARG A C 1
ATOM 1023 O O . ARG A 1 126 ? -23.207 23.894 62.576 1.00 45.16 126 ARG A O 1
#